Protein AF-A0A2S9G2I2-F1 (afdb_monomer)

Structure (mmCIF, N/CA/C/O backbone):
data_AF-A0A2S9G2I2-F1
#
_entry.id   AF-A0A2S9G2I2-F1
#
loop_
_atom_site.group_PDB
_atom_site.id
_atom_site.type_symbol
_atom_site.label_atom_id
_atom_site.label_alt_id
_atom_site.label_comp_id
_atom_site.label_asym_id
_atom_site.label_entity_id
_atom_site.label_seq_id
_atom_site.pdbx_PDB_ins_code
_atom_site.Cartn_x
_atom_site.Cartn_y
_atom_site.Cartn_z
_atom_site.occupancy
_atom_site.B_iso_or_equiv
_atom_site.auth_seq_id
_atom_site.auth_comp_id
_atom_site.auth_asym_id
_atom_site.auth_atom_id
_atom_site.pdbx_PDB_model_num
ATOM 1 N N . ARG A 1 1 ? -0.041 -16.458 -7.546 1.00 84.69 1 ARG A N 1
ATOM 2 C CA . ARG A 1 1 ? 0.979 -17.014 -8.469 1.00 84.69 1 ARG A CA 1
ATOM 3 C C . ARG A 1 1 ? 0.745 -16.492 -9.884 1.00 84.69 1 ARG A C 1
ATOM 5 O O . ARG A 1 1 ? 1.620 -15.820 -10.398 1.00 84.69 1 ARG A O 1
ATOM 12 N N . GLU A 1 2 ? -0.450 -16.684 -10.441 1.00 93.62 2 GLU A N 1
ATOM 13 C CA . GLU A 1 2 ? -0.844 -16.216 -11.782 1.00 93.62 2 GLU A CA 1
ATOM 14 C C . GLU A 1 2 ? -0.605 -14.713 -12.037 1.00 93.62 2 GLU A C 1
ATOM 16 O O . GLU A 1 2 ? 0.150 -14.363 -12.935 1.0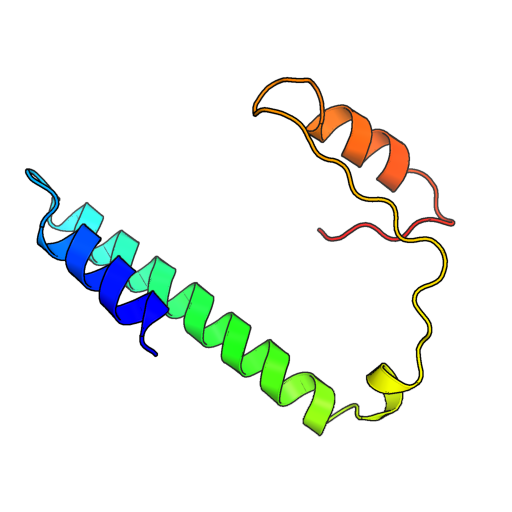0 93.62 2 GLU A O 1
ATOM 21 N N . ARG A 1 3 ? -1.122 -13.818 -11.177 1.00 92.25 3 ARG A N 1
ATOM 22 C CA . ARG A 1 3 ? -0.910 -12.357 -11.309 1.00 92.25 3 ARG A CA 1
ATOM 23 C C . ARG A 1 3 ? 0.573 -11.944 -11.351 1.00 92.25 3 ARG A C 1
ATOM 25 O O . ARG A 1 3 ? 0.938 -11.028 -12.074 1.00 92.25 3 ARG A O 1
ATOM 32 N N . MET A 1 4 ? 1.433 -12.638 -10.598 1.00 91.38 4 MET A N 1
ATOM 33 C CA . MET A 1 4 ? 2.880 -12.379 -10.598 1.00 91.38 4 MET A CA 1
ATOM 34 C C . MET A 1 4 ? 3.530 -12.846 -11.905 1.00 91.38 4 MET A C 1
ATOM 36 O O . MET A 1 4 ? 4.411 -12.171 -12.421 1.00 91.38 4 MET A O 1
ATOM 40 N N . ALA A 1 5 ? 3.075 -13.966 -12.475 1.00 93.12 5 ALA A N 1
ATOM 41 C CA . ALA A 1 5 ? 3.572 -14.442 -13.764 1.00 93.12 5 ALA A CA 1
ATOM 42 C C . ALA A 1 5 ? 3.279 -13.439 -14.892 1.00 93.12 5 ALA A C 1
ATOM 44 O O . ALA A 1 5 ? 4.157 -13.183 -15.712 1.00 93.12 5 ALA A O 1
ATOM 45 N N . VAL A 1 6 ? 2.095 -12.813 -14.887 1.00 94.31 6 VAL A N 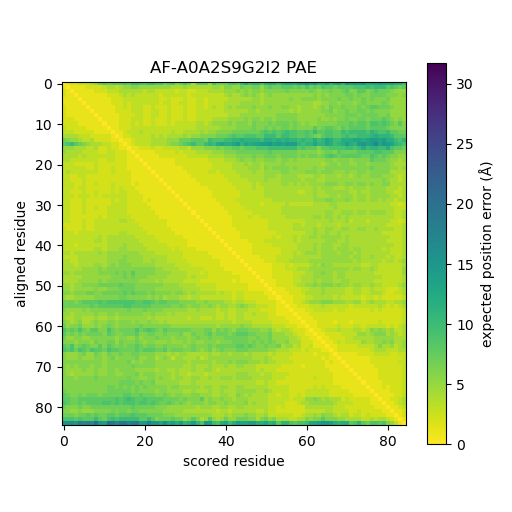1
ATOM 46 C CA . VAL A 1 6 ? 1.741 -11.743 -15.840 1.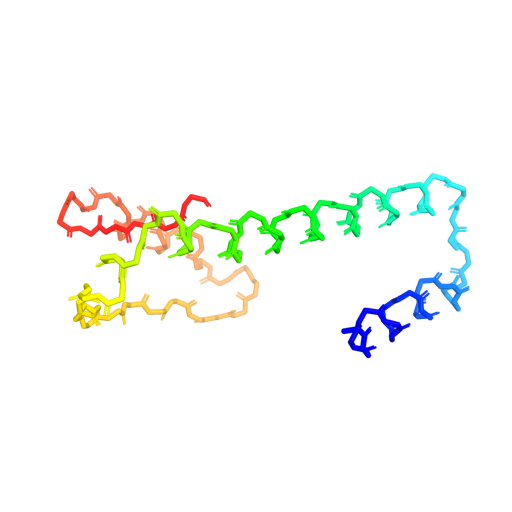00 94.31 6 VAL A CA 1
ATOM 47 C C . VAL A 1 6 ? 2.697 -10.555 -15.718 1.00 94.31 6 VAL A C 1
ATOM 49 O O . VAL A 1 6 ? 3.217 -10.078 -16.723 1.00 94.31 6 VAL A O 1
ATOM 52 N N . LEU A 1 7 ? 2.981 -10.109 -14.491 1.00 92.25 7 LEU A N 1
ATOM 53 C CA . LEU A 1 7 ? 3.883 -8.982 -14.249 1.00 92.25 7 LEU A CA 1
ATOM 54 C C . LEU A 1 7 ? 5.320 -9.291 -14.692 1.00 92.25 7 LEU A C 1
ATOM 56 O O . LEU A 1 7 ? 5.952 -8.475 -15.357 1.00 92.25 7 LEU A O 1
ATOM 60 N N . LEU A 1 8 ? 5.823 -10.488 -14.380 1.00 91.88 8 LEU A N 1
ATOM 61 C CA . LEU A 1 8 ? 7.148 -10.937 -14.816 1.00 91.88 8 LEU A CA 1
ATOM 62 C C . LEU A 1 8 ? 7.248 -11.036 -16.341 1.00 91.88 8 LEU A C 1
ATOM 64 O O . LEU A 1 8 ? 8.259 -10.623 -16.908 1.00 91.88 8 LEU A O 1
ATOM 68 N N . LYS A 1 9 ? 6.198 -11.536 -17.003 1.00 93.31 9 LYS A N 1
ATOM 69 C CA . LYS A 1 9 ? 6.112 -11.569 -18.466 1.00 93.31 9 LYS A CA 1
ATOM 70 C C . 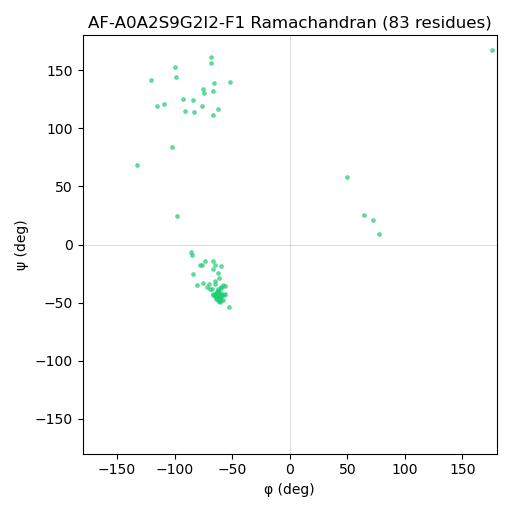LYS A 1 9 ? 6.174 -10.156 -19.051 1.00 93.31 9 LYS A C 1
ATOM 72 O O . LYS A 1 9 ? 6.994 -9.915 -19.928 1.00 93.31 9 LYS A O 1
ATOM 77 N N . ALA A 1 10 ? 5.408 -9.212 -1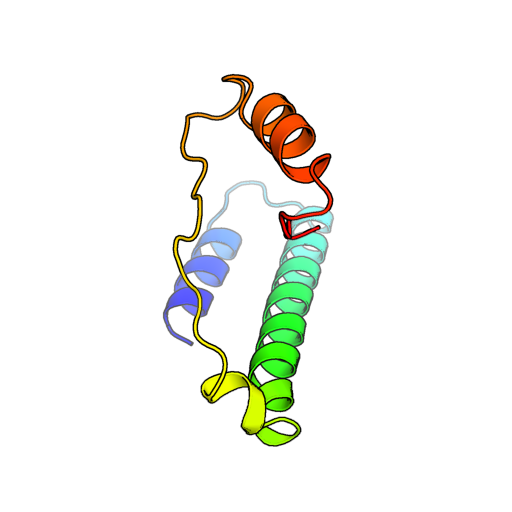8.501 1.00 92.38 10 ALA A N 1
ATOM 78 C CA . ALA A 1 10 ? 5.443 -7.817 -18.940 1.00 92.38 10 ALA A CA 1
ATOM 79 C C . ALA A 1 10 ? 6.851 -7.206 -18.806 1.00 92.38 10 ALA A C 1
ATOM 81 O O . ALA A 1 10 ? 7.333 -6.569 -19.738 1.00 92.38 10 ALA A O 1
ATOM 82 N N . PHE A 1 11 ? 7.558 -7.457 -17.696 1.00 91.50 11 PHE A N 1
ATOM 83 C CA . PHE A 1 11 ? 8.952 -7.018 -17.555 1.00 91.50 11 PHE A CA 1
ATOM 84 C C . PHE A 1 11 ? 9.904 -7.689 -18.548 1.00 91.50 11 PHE A C 1
ATOM 86 O O . PHE A 1 11 ? 10.866 -7.065 -18.993 1.00 91.50 11 PHE A O 1
ATOM 93 N N . HIS A 1 12 ? 9.660 -8.949 -18.900 1.00 89.25 12 HIS A N 1
ATOM 94 C CA . HIS A 1 12 ? 10.473 -9.659 -19.880 1.00 89.25 12 HIS A CA 1
ATOM 95 C C . HIS A 1 12 ? 10.289 -9.106 -21.301 1.00 89.25 12 HIS A C 1
ATOM 97 O O . HIS A 1 12 ? 11.265 -8.999 -22.040 1.00 89.25 12 HIS A O 1
ATOM 103 N N . GLU A 1 13 ? 9.059 -8.725 -21.649 1.00 93.19 13 GLU A N 1
ATOM 104 C CA . GLU A 1 13 ? 8.664 -8.225 -22.972 1.00 93.19 13 GLU A CA 1
ATOM 105 C C . GLU A 1 13 ? 8.917 -6.718 -23.159 1.00 93.19 13 GLU A C 1
ATOM 107 O O . GLU A 1 13 ? 8.817 -6.216 -24.278 1.00 93.19 13 GLU A O 1
ATOM 112 N N . LEU A 1 14 ? 9.273 -5.988 -22.094 1.00 92.94 14 LEU A N 1
ATOM 113 C CA . LEU A 1 14 ? 9.548 -4.552 -22.159 1.00 92.94 14 LEU A CA 1
ATOM 114 C C . LEU A 1 14 ? 10.748 -4.248 -23.077 1.00 92.94 14 LEU A C 1
ATOM 116 O O . LEU A 1 14 ? 11.890 -4.613 -22.755 1.00 92.94 14 LEU A O 1
ATOM 120 N N . PRO A 1 15 ? 10.539 -3.512 -24.187 1.00 90.12 15 PRO A N 1
ATOM 121 C CA . PRO A 1 15 ? 11.639 -3.102 -25.040 1.00 90.12 15 PRO A CA 1
ATOM 122 C C . PRO A 1 15 ? 12.542 -2.128 -24.275 1.00 90.12 15 PRO A C 1
ATOM 124 O O . PRO A 1 15 ? 12.072 -1.233 -23.577 1.00 90.12 15 PRO A O 1
ATOM 127 N N . ARG A 1 16 ? 13.861 -2.284 -24.437 1.00 90.69 16 ARG A N 1
ATOM 128 C CA . ARG A 1 16 ? 14.896 -1.437 -23.808 1.00 90.69 16 ARG A CA 1
ATOM 129 C C . ARG A 1 16 ? 14.966 -1.511 -22.273 1.00 90.69 16 ARG A C 1
ATOM 131 O O . ARG A 1 16 ? 15.484 -0.588 -21.646 1.00 90.69 16 ARG A O 1
ATOM 138 N N . LEU A 1 17 ? 14.527 -2.611 -21.654 1.00 92.94 17 LEU A N 1
ATOM 139 C CA . LEU A 1 17 ? 14.788 -2.830 -20.229 1.00 92.94 17 LEU A CA 1
ATOM 140 C C . LEU A 1 17 ? 16.293 -3.034 -19.980 1.00 92.94 17 LEU A C 1
ATOM 142 O O . LEU A 1 17 ? 16.878 -4.045 -20.380 1.00 92.94 17 LEU A O 1
ATOM 146 N N . THR A 1 18 ? 16.914 -2.067 -19.304 1.00 95.44 18 THR A N 1
ATOM 147 C CA . THR A 1 18 ? 18.348 -2.085 -18.985 1.00 95.44 18 THR A CA 1
ATOM 148 C C . THR A 1 18 ? 18.685 -3.176 -17.966 1.00 95.44 18 THR A C 1
ATOM 150 O O . THR A 1 18 ? 17.818 -3.654 -17.232 1.00 95.44 18 THR A O 1
ATOM 153 N N . ALA A 1 19 ? 19.965 -3.550 -17.871 1.00 93.06 19 ALA A N 1
ATOM 154 C CA . ALA A 1 19 ? 20.433 -4.478 -16.839 1.00 93.06 19 ALA A CA 1
ATOM 155 C C . ALA A 1 19 ? 20.084 -3.979 -15.424 1.00 93.06 19 ALA A C 1
ATOM 157 O O . ALA A 1 19 ? 19.565 -4.739 -14.611 1.00 93.06 19 ALA A O 1
ATOM 158 N N . PHE A 1 20 ? 20.261 -2.678 -15.168 1.00 95.56 20 PHE A N 1
ATOM 159 C CA . PHE A 1 20 ? 19.837 -2.053 -13.915 1.00 95.56 20 PHE A CA 1
ATOM 160 C C . PHE A 1 20 ? 18.322 -2.168 -13.692 1.00 95.56 20 PHE A C 1
ATOM 162 O O . PHE A 1 20 ? 17.890 -2.545 -12.605 1.00 95.56 20 PHE A O 1
ATOM 169 N N . GLY A 1 21 ? 17.511 -1.913 -14.725 1.00 94.00 21 GLY A N 1
ATOM 170 C CA . GLY A 1 21 ? 16.056 -2.053 -14.654 1.00 94.00 21 GLY A CA 1
ATOM 171 C C . GLY A 1 21 ? 15.608 -3.476 -14.307 1.00 94.00 21 GLY A C 1
ATOM 172 O O . GLY A 1 21 ? 14.684 -3.646 -13.515 1.00 94.00 21 GLY A O 1
ATOM 173 N N . ARG A 1 22 ? 16.299 -4.502 -14.825 1.00 92.81 22 ARG A N 1
ATOM 174 C CA . ARG A 1 22 ? 16.048 -5.911 -14.466 1.00 92.81 22 ARG A CA 1
ATOM 175 C C . ARG A 1 22 ? 16.350 -6.182 -12.995 1.00 92.81 22 ARG A C 1
ATOM 177 O O . ARG A 1 22 ? 15.515 -6.768 -12.308 1.00 92.81 22 ARG A O 1
ATOM 184 N N . THR A 1 23 ? 17.499 -5.722 -12.504 1.00 94.88 23 THR A N 1
ATOM 185 C CA . THR A 1 23 ? 17.876 -5.869 -11.091 1.00 94.88 23 THR A CA 1
ATOM 186 C C . THR A 1 23 ? 16.888 -5.149 -10.174 1.00 94.88 23 THR A C 1
ATOM 188 O O . THR A 1 23 ? 16.438 -5.721 -9.184 1.00 94.88 23 THR A O 1
ATOM 191 N N . TYR A 1 24 ? 16.485 -3.925 -10.523 1.00 94.62 24 TYR A N 1
ATOM 192 C CA . TYR A 1 24 ? 15.495 -3.167 -9.760 1.00 94.62 24 TYR A CA 1
ATOM 193 C C . TYR A 1 24 ? 14.132 -3.872 -9.727 1.00 94.62 24 TYR A C 1
ATOM 195 O O . TYR A 1 24 ? 13.561 -4.050 -8.651 1.00 94.62 24 TYR A O 1
ATOM 203 N N . ALA A 1 25 ? 13.632 -4.330 -10.880 1.00 93.19 25 ALA A N 1
ATOM 204 C CA . ALA A 1 25 ? 12.364 -5.051 -10.961 1.00 93.19 25 ALA A CA 1
ATOM 205 C C . ALA A 1 25 ? 12.389 -6.336 -10.119 1.00 93.19 25 ALA A C 1
ATOM 207 O O . ALA A 1 25 ? 11.430 -6.619 -9.402 1.00 93.19 25 ALA A O 1
ATOM 208 N N . PHE A 1 26 ? 13.497 -7.083 -10.143 1.00 92.69 26 PHE A N 1
ATOM 209 C CA . PHE A 1 26 ? 13.671 -8.263 -9.299 1.00 92.69 26 PHE A CA 1
ATOM 210 C C . PHE A 1 26 ? 13.613 -7.915 -7.801 1.00 92.69 26 PHE A C 1
ATOM 212 O O . PHE A 1 26 ? 12.842 -8.529 -7.058 1.00 92.69 26 PHE A O 1
ATOM 219 N N . SER A 1 27 ? 14.347 -6.888 -7.363 1.00 95.75 27 SER A N 1
ATOM 220 C CA . SER A 1 27 ? 14.313 -6.396 -5.976 1.00 95.75 27 SER A CA 1
ATOM 221 C C . SER A 1 27 ? 12.918 -5.924 -5.546 1.00 95.75 27 SER A C 1
ATOM 223 O O . SER A 1 27 ? 12.497 -6.161 -4.408 1.00 95.75 27 SER A O 1
ATOM 225 N N . LEU A 1 28 ? 12.164 -5.309 -6.460 1.00 94.75 28 LEU A N 1
ATOM 226 C CA . LEU A 1 28 ? 10.781 -4.904 -6.219 1.00 94.75 28 LEU A CA 1
ATOM 227 C C . LEU A 1 28 ? 9.869 -6.125 -6.007 1.00 94.75 28 LEU A C 1
ATOM 229 O O . LEU A 1 28 ? 9.100 -6.156 -5.044 1.00 94.75 28 LEU A O 1
ATOM 233 N N . MET A 1 29 ? 10.001 -7.173 -6.831 1.00 94.56 29 MET A N 1
ATOM 234 C CA . MET A 1 29 ? 9.231 -8.413 -6.642 1.00 94.56 29 MET A CA 1
ATOM 235 C C . MET A 1 29 ? 9.551 -9.099 -5.319 1.00 94.56 29 MET A C 1
ATOM 237 O O . MET A 1 29 ? 8.636 -9.581 -4.646 1.00 94.56 29 MET A O 1
ATOM 241 N N . LEU A 1 30 ? 10.825 -9.123 -4.920 1.00 95.44 30 LEU A N 1
ATOM 242 C CA . LEU A 1 30 ? 11.220 -9.659 -3.619 1.00 95.44 30 LEU A CA 1
ATOM 243 C C . LEU A 1 30 ? 10.592 -8.874 -2.467 1.00 95.44 30 LEU A C 1
ATOM 245 O O . LEU A 1 30 ? 10.091 -9.487 -1.525 1.00 95.44 30 LEU A O 1
ATOM 249 N N . THR A 1 31 ? 10.552 -7.543 -2.563 1.00 96.38 31 THR A N 1
ATOM 250 C CA . THR A 1 31 ? 9.883 -6.690 -1.569 1.00 96.38 31 THR A CA 1
ATOM 251 C C . THR A 1 31 ? 8.405 -7.060 -1.429 1.00 96.38 31 THR A C 1
ATOM 253 O O . THR A 1 31 ? 7.936 -7.305 -0.316 1.00 96.38 31 THR A O 1
ATOM 256 N N . PHE A 1 32 ? 7.680 -7.203 -2.544 1.00 95.19 32 PHE A N 1
ATOM 257 C CA . PHE A 1 32 ? 6.267 -7.599 -2.516 1.00 95.19 32 PHE A CA 1
ATOM 258 C C . PHE A 1 32 ? 6.047 -9.010 -1.958 1.00 95.19 32 PHE A C 1
ATOM 260 O O . PHE A 1 32 ? 5.121 -9.233 -1.175 1.00 95.19 32 PHE A O 1
ATOM 267 N N . LEU A 1 33 ? 6.892 -9.975 -2.331 1.00 95.56 33 LEU A N 1
ATOM 268 C CA . LEU A 1 33 ? 6.794 -11.352 -1.839 1.00 95.56 33 LEU A CA 1
ATOM 269 C C . LEU A 1 33 ? 7.085 -11.436 -0.338 1.00 95.56 33 LEU A C 1
ATOM 271 O O . LEU A 1 33 ? 6.345 -12.110 0.381 1.00 95.56 33 LEU A O 1
ATOM 275 N N . LYS A 1 34 ? 8.108 -10.721 0.141 1.00 97.38 34 LYS A N 1
ATOM 276 C CA . LYS A 1 34 ? 8.439 -10.633 1.56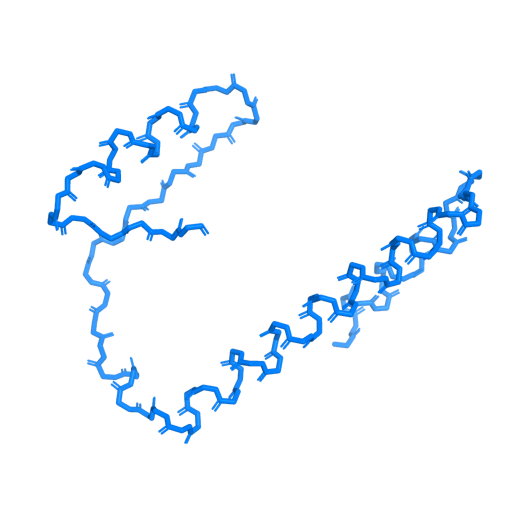6 1.00 97.38 34 LYS A CA 1
ATOM 277 C C . LYS A 1 34 ? 7.284 -10.023 2.357 1.00 97.38 34 LYS A C 1
ATOM 279 O O . LYS A 1 34 ? 6.843 -10.636 3.327 1.00 97.38 34 LYS A O 1
ATOM 284 N N . GLY A 1 35 ? 6.747 -8.891 1.897 1.00 96.31 35 GLY A N 1
ATOM 285 C CA . GLY A 1 35 ? 5.589 -8.250 2.523 1.00 96.31 35 GLY A CA 1
ATOM 286 C C . GLY A 1 35 ? 4.385 -9.189 2.592 1.00 96.31 35 GLY A C 1
ATOM 287 O O . GLY A 1 35 ?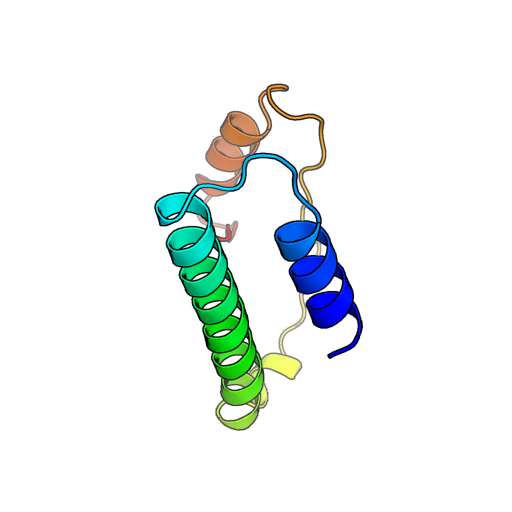 3.773 -9.342 3.646 1.00 96.31 35 GLY A O 1
ATOM 288 N N . ARG A 1 36 ? 4.100 -9.928 1.512 1.00 95.94 36 ARG A N 1
ATOM 289 C CA . ARG A 1 36 ? 3.023 -10.929 1.506 1.00 95.94 36 ARG A CA 1
ATOM 290 C C . ARG A 1 36 ? 3.243 -12.037 2.538 1.00 95.94 36 ARG A C 1
ATOM 292 O O . ARG A 1 36 ? 2.285 -12.450 3.185 1.00 95.94 36 ARG A O 1
ATOM 299 N N . LEU A 1 37 ? 4.465 -12.556 2.665 1.00 97.06 37 LEU A N 1
ATOM 300 C CA . LEU A 1 37 ? 4.768 -13.584 3.664 1.00 97.06 37 LEU A CA 1
ATOM 301 C C . LEU A 1 37 ? 4.574 -13.046 5.083 1.00 97.06 37 LEU A C 1
ATOM 303 O O . LEU A 1 37 ? 3.960 -13.728 5.894 1.00 97.06 37 LEU A O 1
ATOM 307 N N . GLN A 1 38 ? 5.010 -11.813 5.352 1.00 96.88 38 GLN A N 1
ATOM 308 C CA . GLN A 1 38 ? 4.811 -11.159 6.648 1.00 96.88 38 GLN A CA 1
ATOM 309 C C . GLN A 1 38 ? 3.324 -10.971 6.973 1.00 96.88 38 GLN A C 1
ATOM 311 O O . GLN A 1 38 ? 2.898 -11.325 8.068 1.00 96.88 38 GLN A O 1
ATOM 316 N N . VAL A 1 39 ? 2.523 -10.493 6.015 1.00 96.00 39 VAL A N 1
ATOM 317 C CA . VAL A 1 39 ? 1.072 -10.295 6.184 1.00 96.00 39 VAL A CA 1
ATOM 318 C C . VAL A 1 39 ? 0.326 -11.613 6.400 1.00 96.00 39 VAL A C 1
ATOM 320 O O . VAL A 1 39 ? -0.678 -11.625 7.092 1.00 96.00 39 VAL A O 1
ATOM 323 N N . ILE A 1 40 ? 0.787 -12.730 5.834 1.00 96.88 40 ILE A N 1
ATOM 324 C CA . ILE A 1 40 ? 0.153 -14.045 6.052 1.00 96.88 40 ILE A CA 1
ATOM 325 C C . ILE A 1 40 ? 0.588 -14.672 7.370 1.00 96.88 40 ILE A C 1
ATOM 327 O O . ILE A 1 40 ? -0.181 -15.396 7.998 1.00 96.88 40 ILE A O 1
ATOM 331 N N . ASP A 1 41 ? 1.835 -14.450 7.761 1.00 98.12 41 ASP A N 1
ATOM 332 C CA . ASP A 1 41 ? 2.389 -15.008 8.984 1.00 98.12 41 ASP A CA 1
ATOM 333 C C . ASP A 1 41 ? 1.884 -14.271 10.233 1.00 98.12 41 ASP A C 1
ATOM 335 O O . ASP A 1 41 ? 1.658 -14.889 11.270 1.00 98.12 41 ASP A O 1
ATOM 339 N N . HIS A 1 42 ? 1.637 -12.963 10.133 1.00 97.19 42 HIS A N 1
ATOM 340 C CA . HIS A 1 42 ? 1.220 -12.147 11.270 1.00 97.19 42 HIS A CA 1
ATOM 341 C C . HIS A 1 42 ? -0.126 -12.586 11.886 1.00 97.19 42 HIS A C 1
ATOM 343 O O . HIS A 1 42 ? -0.135 -12.846 13.086 1.00 97.19 42 HIS A O 1
ATOM 349 N N . PRO A 1 43 ? -1.215 -12.819 11.125 1.00 96.50 43 PRO A N 1
ATOM 350 C CA . PRO A 1 43 ? -2.475 -13.311 11.685 1.00 96.50 43 PRO A CA 1
ATOM 351 C C . PRO A 1 43 ? -2.401 -14.740 12.236 1.00 96.50 43 PRO A C 1
ATOM 353 O O . PRO A 1 43 ? -3.218 -15.116 13.064 1.00 96.50 43 PRO A O 1
ATOM 356 N N . LYS A 1 44 ? -1.424 -15.558 11.809 1.00 97.06 44 LYS A N 1
ATOM 357 C CA . LYS A 1 44 ? -1.201 -16.883 12.421 1.00 97.06 44 LYS A CA 1
ATOM 358 C C . LYS A 1 44 ? -0.648 -16.763 13.838 1.00 97.06 44 LYS A C 1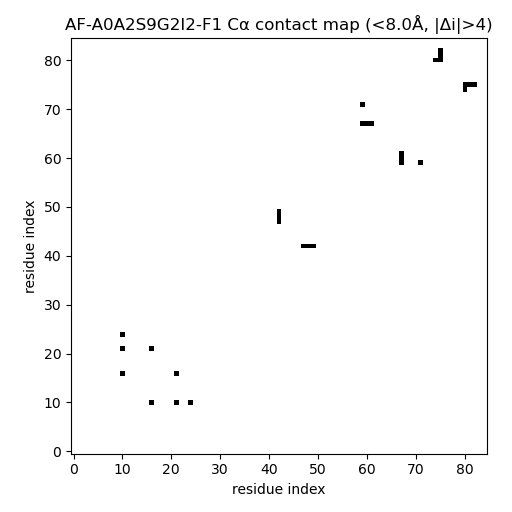
ATOM 360 O O . LYS A 1 44 ? -0.926 -17.614 14.673 1.00 97.06 44 LYS A O 1
ATOM 365 N N . ARG A 1 45 ? 0.170 -15.734 14.075 1.00 97.81 45 ARG A N 1
ATOM 366 C CA . ARG A 1 45 ? 0.741 -15.409 15.387 1.00 97.81 45 ARG A CA 1
ATOM 367 C C . ARG A 1 45 ? -0.214 -14.584 16.250 1.00 97.81 45 ARG A C 1
ATOM 369 O O . ARG A 1 45 ? -0.103 -14.650 17.466 1.00 97.81 45 ARG A O 1
ATOM 376 N N . HIS A 1 46 ? -1.120 -13.849 15.609 1.00 97.69 46 HIS A N 1
ATOM 377 C CA . HIS A 1 46 ? -2.064 -12.919 16.224 1.00 97.69 46 HIS A CA 1
ATOM 378 C C . HIS A 1 46 ? -3.487 -13.136 15.681 1.00 97.69 46 HIS A C 1
ATOM 380 O O . HIS A 1 46 ? -3.981 -12.311 14.900 1.00 97.69 46 HIS A O 1
ATOM 386 N N . PRO A 1 47 ? -4.138 -14.269 16.004 1.00 97.62 47 PRO A N 1
ATOM 387 C CA . PRO A 1 47 ? -5.491 -14.556 15.528 1.00 97.62 47 PRO A CA 1
ATOM 388 C C . PRO A 1 47 ? -6.532 -13.539 16.026 1.00 97.62 47 PRO A C 1
ATOM 390 O O . PRO A 1 47 ? -7.524 -13.320 15.335 1.00 97.62 47 PRO A O 1
ATOM 393 N N . GLU A 1 48 ? -6.280 -12.860 17.150 1.00 97.88 48 GLU A N 1
ATOM 394 C CA . GLU A 1 48 ? -7.143 -11.825 17.740 1.00 97.88 48 GLU A CA 1
ATOM 395 C C . GLU A 1 48 ? -7.396 -10.622 16.815 1.00 97.88 48 GLU A C 1
ATOM 397 O O . GLU A 1 48 ? -8.355 -9.878 16.996 1.00 97.88 48 GLU A O 1
ATOM 402 N N . ILE A 1 49 ? -6.560 -10.423 15.790 1.00 96.38 49 ILE A N 1
ATOM 403 C CA . ILE A 1 49 ? -6.731 -9.340 14.810 1.00 96.38 49 ILE A CA 1
ATOM 404 C C . ILE A 1 49 ? -8.057 -9.478 14.051 1.00 96.38 49 ILE A C 1
ATOM 406 O O . ILE A 1 49 ? -8.624 -8.471 13.628 1.00 96.38 49 ILE A O 1
ATOM 410 N N . PHE A 1 50 ? -8.564 -10.703 13.883 1.00 96.25 50 PHE A N 1
ATOM 411 C CA . PHE A 1 50 ? -9.836 -10.945 13.200 1.00 96.25 50 PHE A CA 1
ATOM 412 C C . PHE A 1 50 ? -11.064 -10.557 14.033 1.00 96.25 50 PHE A C 1
ATOM 414 O O . PHE A 1 50 ? -12.142 -10.419 13.459 1.00 96.25 50 PHE A O 1
ATOM 421 N N . ASP A 1 51 ? -10.901 -10.330 15.338 1.00 97.31 51 ASP A N 1
ATOM 422 C CA . ASP A 1 51 ? -11.979 -9.880 16.226 1.00 97.31 51 ASP A CA 1
ATOM 423 C C . ASP A 1 51 ? -12.135 -8.346 16.224 1.00 97.31 51 ASP A C 1
ATOM 425 O O . ASP A 1 51 ? -13.061 -7.801 16.827 1.00 97.31 51 ASP A O 1
ATOM 429 N N . ILE A 1 52 ? -11.229 -7.624 15.553 1.00 95.62 52 ILE A N 1
ATOM 430 C CA . ILE A 1 52 ? -11.238 -6.162 15.486 1.00 95.62 52 ILE A CA 1
ATOM 431 C C . ILE A 1 52 ? -12.195 -5.700 14.382 1.00 95.62 52 ILE A C 1
ATOM 433 O O . ILE A 1 52 ? -11.921 -5.880 13.195 1.00 95.62 52 ILE A O 1
ATOM 437 N N . ASP A 1 53 ? -13.279 -5.027 14.769 1.00 96.12 53 ASP A N 1
ATOM 438 C CA . ASP A 1 53 ? -14.173 -4.362 13.820 1.00 96.12 53 ASP A CA 1
ATOM 439 C C . ASP A 1 53 ? -13.558 -3.055 13.287 1.00 96.12 53 ASP A C 1
ATOM 441 O O . ASP A 1 53 ? -13.034 -2.226 14.040 1.00 96.12 53 ASP A O 1
ATOM 445 N N . ILE A 1 54 ? -13.633 -2.860 11.969 1.00 93.94 54 ILE A N 1
ATOM 446 C CA . ILE A 1 54 ? -13.172 -1.644 11.290 1.00 93.94 54 ILE A CA 1
ATOM 447 C C . ILE A 1 54 ? -14.401 -0.799 10.964 1.00 93.94 54 ILE A C 1
ATOM 449 O O . ILE A 1 54 ? -14.935 -0.827 9.853 1.00 93.94 54 ILE A O 1
ATOM 453 N N . ALA A 1 55 ? -14.840 -0.023 11.950 1.00 94.75 55 ALA A N 1
ATOM 454 C CA . ALA A 1 55 ? -15.969 0.881 11.800 1.00 94.75 55 ALA A CA 1
ATOM 455 C C . ALA A 1 55 ? -15.593 2.117 10.961 1.00 94.75 55 ALA A C 1
ATOM 457 O O . ALA A 1 55 ? -14.598 2.788 11.231 1.00 94.75 55 ALA A O 1
ATOM 458 N N . ALA A 1 56 ? -16.425 2.432 9.964 1.00 94.00 56 ALA A N 1
ATOM 459 C CA . ALA A 1 56 ? -16.356 3.652 9.150 1.00 94.00 56 ALA A CA 1
ATOM 460 C C . ALA A 1 56 ? -14.963 3.985 8.547 1.00 94.00 56 ALA A C 1
ATOM 462 O O . ALA A 1 56 ? -14.441 5.081 8.769 1.00 94.00 56 ALA A O 1
ATOM 463 N N . PRO A 1 57 ? -14.347 3.090 7.746 1.00 95.25 57 PRO A N 1
ATOM 464 C CA . PRO A 1 57 ? -13.076 3.391 7.092 1.00 95.25 57 PRO A CA 1
ATOM 465 C C . PRO A 1 57 ? -13.235 4.508 6.050 1.00 95.25 57 PRO A C 1
ATOM 467 O O . PRO A 1 57 ? -14.112 4.461 5.187 1.00 95.25 57 PRO A O 1
ATOM 470 N N . MET A 1 58 ? -12.338 5.494 6.090 1.00 94.56 58 MET A N 1
ATOM 471 C CA . MET A 1 58 ? -12.274 6.561 5.090 1.00 94.56 58 MET A CA 1
ATOM 472 C C . MET A 1 58 ? -11.290 6.190 3.980 1.00 94.56 58 MET A C 1
ATOM 474 O O . MET A 1 58 ? -10.121 5.911 4.240 1.00 94.56 58 MET A O 1
ATOM 478 N N . ILE A 1 59 ? -11.754 6.217 2.729 1.00 95.12 59 ILE A N 1
ATOM 479 C CA . ILE A 1 59 ? -10.937 5.902 1.553 1.00 95.12 59 ILE A CA 1
ATOM 480 C C . ILE A 1 59 ? -10.807 7.158 0.693 1.00 95.12 59 ILE A C 1
ATOM 482 O O . ILE A 1 59 ? -11.799 7.684 0.192 1.00 95.12 59 ILE A O 1
ATOM 486 N N . ILE A 1 60 ? -9.573 7.621 0.493 1.00 93.94 60 ILE A N 1
ATOM 487 C CA . ILE A 1 60 ? -9.273 8.728 -0.419 1.00 93.94 60 ILE A CA 1
ATOM 488 C C . ILE A 1 60 ? -8.982 8.145 -1.800 1.00 93.94 60 ILE A C 1
ATOM 490 O O . ILE A 1 60 ? -7.986 7.449 -1.993 1.00 93.94 60 ILE A O 1
ATOM 494 N N . ALA A 1 61 ? -9.836 8.461 -2.769 1.00 94.62 61 ALA A N 1
ATOM 495 C CA . ALA A 1 61 ? -9.650 8.103 -4.168 1.00 94.62 61 ALA A CA 1
ATOM 496 C C . ALA A 1 61 ? -9.613 9.366 -5.036 1.00 94.62 61 ALA A C 1
ATOM 498 O O . ALA A 1 61 ? -10.344 10.325 -4.800 1.00 94.62 61 ALA A O 1
ATOM 499 N N . GLY A 1 62 ? -8.749 9.369 -6.046 1.00 92.50 62 GLY A N 1
ATOM 500 C CA . GLY A 1 62 ? -8.573 10.494 -6.956 1.00 92.50 62 GLY A CA 1
ATOM 501 C C . GLY A 1 62 ? -7.445 10.229 -7.941 1.00 92.50 62 GLY A C 1
ATOM 502 O O . GLY A 1 62 ? -6.672 9.281 -7.782 1.00 92.50 62 GLY A O 1
ATOM 503 N N . LEU A 1 63 ? -7.353 11.061 -8.974 1.00 95.31 63 LEU A N 1
ATOM 504 C CA . LEU A 1 63 ? -6.244 10.980 -9.916 1.00 95.31 63 LEU A CA 1
ATOM 505 C C . LEU A 1 63 ? -4.930 11.394 -9.233 1.00 95.31 63 LEU A C 1
ATOM 507 O O . LEU A 1 63 ? -4.931 12.162 -8.264 1.00 95.31 63 LEU A O 1
ATOM 511 N N . PRO A 1 64 ? -3.777 10.934 -9.746 1.00 92.44 64 PRO A N 1
ATOM 512 C CA . PRO A 1 64 ? -2.504 11.495 -9.334 1.00 92.44 64 PRO A CA 1
ATOM 513 C C . PRO A 1 64 ? -2.530 13.022 -9.481 1.00 92.44 64 PRO A C 1
ATOM 515 O O . PRO A 1 64 ? -3.013 13.544 -10.482 1.00 92.44 64 PRO A O 1
ATOM 518 N N . ARG A 1 65 ? -1.949 13.731 -8.505 1.00 92.19 65 ARG A N 1
ATOM 519 C CA . ARG A 1 65 ? -1.788 15.200 -8.513 1.00 92.19 65 ARG A CA 1
ATOM 520 C C . ARG A 1 65 ? -3.071 16.023 -8.295 1.00 92.19 65 ARG A C 1
ATOM 522 O O . ARG A 1 65 ? -3.051 17.217 -8.565 1.00 92.19 65 ARG A O 1
ATOM 529 N N . THR A 1 66 ? -4.132 15.457 -7.715 1.00 95.19 66 THR A N 1
ATOM 530 C CA . THR A 1 66 ? -5.355 16.206 -7.331 1.00 95.19 66 THR A CA 1
ATOM 531 C C . THR A 1 66 ? -5.402 16.605 -5.850 1.00 95.19 66 THR A C 1
ATOM 533 O O . THR A 1 66 ? -6.473 16.757 -5.274 1.00 95.19 66 THR A O 1
ATOM 536 N N . GLY A 1 67 ? -4.245 16.719 -5.193 1.00 93.75 67 GLY A N 1
ATOM 537 C CA . GLY A 1 67 ? -4.168 17.090 -3.774 1.00 93.75 67 GLY A CA 1
ATOM 538 C C . GLY A 1 67 ? -4.504 15.969 -2.781 1.00 93.75 67 GLY A C 1
ATOM 539 O O . GLY A 1 67 ? -4.559 16.234 -1.584 1.00 93.75 67 GLY A O 1
ATOM 540 N N . THR A 1 68 ? -4.663 14.716 -3.228 1.00 94.44 68 THR A N 1
ATOM 541 C CA . THR A 1 68 ? -4.971 13.567 -2.349 1.00 94.44 68 THR A CA 1
ATOM 542 C C . THR A 1 68 ? -3.931 13.350 -1.253 1.00 94.44 68 THR A C 1
ATOM 544 O O . THR A 1 68 ? -4.299 13.016 -0.134 1.00 94.44 68 THR A O 1
ATOM 547 N N . THR A 1 69 ? -2.648 13.611 -1.524 1.00 93.50 69 THR A N 1
ATOM 548 C CA . THR A 1 69 ? -1.592 13.576 -0.499 1.00 93.50 69 THR A CA 1
ATOM 549 C C . THR A 1 69 ? -1.825 14.616 0.594 1.00 93.50 69 THR A C 1
ATOM 551 O O . THR A 1 69 ? -1.708 14.293 1.768 1.00 93.50 69 THR A O 1
ATOM 554 N N . HIS A 1 70 ? -2.187 15.848 0.223 1.00 94.69 70 HIS A N 1
ATOM 555 C CA . HIS A 1 70 ? -2.439 16.909 1.198 1.00 94.69 70 HIS A CA 1
ATOM 556 C C . HIS A 1 70 ? -3.678 16.594 2.041 1.00 94.69 70 HIS A C 1
ATOM 558 O O . HIS A 1 70 ? -3.625 16.690 3.262 1.00 94.69 70 HIS A O 1
ATOM 564 N N . LEU A 1 71 ? -4.754 16.127 1.401 1.00 94.38 71 LEU A N 1
ATOM 565 C CA . LEU A 1 71 ? -5.957 15.672 2.097 1.00 94.38 71 LEU A CA 1
ATOM 566 C C . LEU A 1 71 ? -5.662 14.510 3.059 1.00 94.38 71 LEU A C 1
ATOM 568 O O . LEU A 1 71 ? -6.120 14.534 4.197 1.00 94.38 71 LEU A O 1
ATOM 572 N N . HIS A 1 72 ? -4.870 13.523 2.62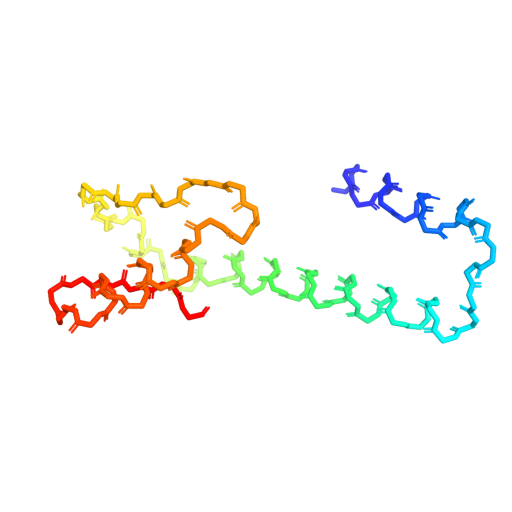9 1.00 94.81 72 HIS A N 1
ATOM 573 C CA . HIS A 1 72 ? -4.451 12.413 3.485 1.00 94.81 72 HIS A CA 1
ATOM 574 C C . HIS A 1 72 ? -3.668 12.909 4.702 1.00 94.81 72 HIS A C 1
ATOM 576 O O . HIS A 1 72 ? -3.984 12.521 5.820 1.00 94.81 72 HIS A O 1
ATOM 582 N N . SER A 1 73 ? -2.690 13.799 4.505 1.00 94.06 73 SER A N 1
ATOM 583 C CA . SER A 1 73 ? -1.909 14.375 5.604 1.00 94.06 73 SER A CA 1
ATOM 584 C C . SER A 1 73 ? -2.763 15.183 6.581 1.00 94.06 73 SER A C 1
ATOM 586 O O . SER A 1 73 ? -2.521 15.108 7.780 1.00 94.06 73 SER A O 1
ATOM 588 N N . LEU A 1 74 ? -3.760 15.929 6.092 1.00 95.31 74 LEU A N 1
ATOM 589 C CA . LEU A 1 74 ? -4.686 16.675 6.950 1.00 95.31 74 LEU A CA 1
ATOM 590 C C . LEU A 1 74 ? -5.532 15.740 7.820 1.00 95.31 74 LEU A C 1
ATOM 592 O O . LEU A 1 74 ? -5.649 15.972 9.017 1.00 95.31 74 LEU A O 1
ATOM 596 N N . LEU A 1 75 ? -6.083 14.670 7.242 1.00 94.88 75 LEU A N 1
ATOM 597 C CA . LEU A 1 75 ? -6.862 13.683 7.996 1.00 94.88 75 LEU A CA 1
ATOM 598 C C . LEU A 1 75 ? -5.983 12.892 8.976 1.00 94.88 75 LEU A C 1
ATOM 600 O O . LEU A 1 75 ? -6.388 12.640 10.103 1.00 94.88 75 LEU A O 1
ATOM 604 N N . ALA A 1 76 ? -4.756 12.550 8.581 1.00 94.38 76 ALA A N 1
ATOM 605 C CA . ALA A 1 76 ? -3.800 11.844 9.431 1.00 94.38 76 ALA A CA 1
ATOM 606 C C . ALA A 1 76 ? -3.309 12.665 10.639 1.00 94.38 76 ALA A C 1
ATOM 608 O O . ALA A 1 76 ? -2.696 12.094 11.538 1.00 94.38 76 ALA A O 1
ATOM 609 N N . ALA A 1 77 ? -3.535 13.984 10.656 1.00 95.19 77 ALA A N 1
ATOM 610 C CA . ALA A 1 77 ? -3.170 14.845 11.778 1.00 95.19 77 ALA A CA 1
ATOM 611 C C . ALA A 1 77 ? -4.148 14.739 12.963 1.00 95.19 77 ALA A C 1
ATOM 613 O O . ALA A 1 77 ? -3.797 15.152 14.069 1.00 95.19 77 ALA A O 1
ATOM 614 N N . ASP A 1 78 ? -5.353 14.201 12.750 1.00 95.56 78 ASP A N 1
ATOM 615 C CA . ASP A 1 78 ? -6.308 13.950 13.828 1.00 95.56 78 ASP A CA 1
ATOM 616 C C . ASP A 1 78 ? -5.879 12.704 14.632 1.00 95.56 78 ASP A C 1
ATOM 618 O O . ASP A 1 78 ? -5.832 11.609 14.067 1.00 95.56 78 ASP A O 1
ATOM 622 N N . PRO A 1 79 ? -5.591 12.821 15.944 1.00 94.44 79 PRO A N 1
ATOM 623 C CA . PRO A 1 79 ? -5.170 11.689 16.771 1.00 94.44 79 PRO A CA 1
ATOM 624 C C . PRO A 1 79 ? -6.250 10.610 16.948 1.00 94.44 79 PRO A C 1
ATOM 626 O O . PRO A 1 79 ? -5.925 9.492 17.351 1.00 94.44 79 PRO A O 1
ATOM 629 N N . ALA A 1 80 ? -7.523 10.916 16.673 1.00 93.44 80 ALA A N 1
ATOM 630 C CA . ALA A 1 80 ? -8.596 9.925 16.669 1.00 93.44 80 ALA A CA 1
ATOM 631 C C . ALA A 1 80 ? -8.572 9.040 15.409 1.00 93.44 80 ALA A C 1
ATOM 633 O O . ALA A 1 80 ? -9.168 7.958 15.403 1.00 93.44 80 ALA A O 1
ATOM 634 N N . LEU A 1 81 ? -7.881 9.471 14.350 1.00 93.50 81 LEU A N 1
ATOM 635 C CA . LEU A 1 81 ? -7.757 8.740 13.096 1.00 93.50 81 LEU A CA 1
ATOM 636 C C . LEU A 1 81 ? -6.429 7.981 13.030 1.00 93.50 81 LEU A C 1
ATOM 638 O O . LEU A 1 81 ? -5.381 8.427 13.490 1.00 93.50 81 LEU A O 1
ATOM 642 N N . ARG A 1 82 ? -6.470 6.798 12.413 1.00 93.19 82 ARG A N 1
ATOM 643 C CA . ARG A 1 82 ? -5.277 6.000 12.113 1.00 93.19 82 ARG A CA 1
ATOM 644 C C . ARG A 1 82 ? -5.036 6.020 10.611 1.00 93.19 82 ARG A C 1
ATOM 646 O O . ARG A 1 82 ? -5.899 5.598 9.845 1.00 93.19 82 ARG A O 1
ATOM 653 N N . SER A 1 83 ? -3.865 6.501 10.203 1.00 92.94 83 SER A N 1
ATOM 654 C CA . SER A 1 83 ? -3.408 6.458 8.812 1.00 92.94 83 SER A CA 1
ATOM 655 C C . SER A 1 83 ? -2.437 5.300 8.596 1.00 92.94 83 SER A C 1
ATOM 657 O O . SER A 1 83 ? -1.765 4.845 9.525 1.00 92.94 83 SER A O 1
ATOM 659 N N . LEU A 1 84 ? -2.382 4.801 7.362 1.00 86.88 84 LEU A N 1
ATOM 660 C CA . LEU A 1 84 ? -1.339 3.871 6.946 1.00 86.88 84 LEU A CA 1
ATOM 661 C C . LEU A 1 84 ? -0.110 4.699 6.529 1.00 86.88 84 LEU A C 1
ATOM 663 O O . LEU A 1 84 ? -0.270 5.590 5.689 1.00 86.88 84 LEU A O 1
ATOM 667 N N . PRO A 1 85 ? 1.072 4.458 7.125 1.00 65.25 85 PRO A N 1
ATOM 668 C CA . PRO A 1 85 ? 2.302 5.156 6.760 1.00 65.25 85 PRO A CA 1
ATOM 669 C C . PRO A 1 85 ? 2.834 4.744 5.381 1.00 65.25 85 PRO A C 1
ATOM 671 O O . PRO A 1 85 ? 2.572 3.597 4.944 1.00 65.25 85 PRO A O 1
#

pLDDT: mean 94.0, std 3.87, range [65.25, 98.12]

Secondary structure (DSSP, 8-state):
-HHHHHHHHHHHH-TT--HHHHHHHHHHHHHHHHHHHHHHHHHHH-GGGGG----S-------TTSSHHHHHHHHHTSTTS----

Radius of gyration: 18.34 Å; Cα contacts (8 Å, |Δi|>4): 15; chains: 1; bounding box: 37×34×43 Å

Mean predicted aligned error: 4.24 Å

Foldseek 3Di:
DVVVVVVVVCLVPDPPCDPVNVVVVVVVVVVVVVVVVCVVVVCVVVVCVVVDDDPPDDDQDDDPPPCSVVVLVVQCVDPVDDDDD

Sequence (85 aa):
RERMAVLLKAFHELPRLTAFGRTYAFSLMLTFLKGRLQVIDHPKRHPEIFDIDIAAPMIIAGLPRTGTTHLHSLLAADPALRSLP

Solvent-accessible surface area (backbone atoms only — not comparable to full-atom values): 5470 Å² total; per-residue (Å²): 111,68,73,56,51,53,52,52,49,52,62,70,68,42,83,86,67,45,75,67,53,51,54,51,53,51,53,51,52,50,49,54,52,51,51,51,52,50,63,60,48,46,47,75,78,40,60,69,62,78,74,60,81,81,78,84,79,85,81,92,80,78,66,90,90,71,52,60,68,58,53,48,54,59,53,49,68,39,87,91,47,87,66,87,131